Protein AF-A0A523RSZ2-F1 (afdb_monomer)

Mean predicted aligned error: 7.98 Å

Structure (mmCIF, N/CA/C/O backbone):
data_AF-A0A523RSZ2-F1
#
_entry.id   AF-A0A523RSZ2-F1
#
loop_
_atom_site.group_PDB
_atom_site.id
_atom_site.type_symbol
_atom_site.label_atom_id
_atom_site.label_alt_id
_atom_site.label_comp_id
_atom_site.label_asym_id
_atom_site.label_entity_id
_atom_site.label_seq_id
_atom_site.pdbx_PDB_ins_code
_atom_site.Cartn_x
_atom_site.Cartn_y
_atom_site.Cartn_z
_atom_site.occupancy
_atom_site.B_iso_or_equiv
_atom_site.auth_seq_id
_atom_site.auth_comp_id
_atom_site.auth_asym_id
_atom_site.auth_atom_id
_atom_site.pdbx_PDB_model_num
ATOM 1 N N . MET A 1 1 ? -26.885 5.292 23.800 1.00 39.00 1 MET A N 1
ATOM 2 C CA . MET A 1 1 ? -25.958 5.748 22.738 1.00 39.00 1 MET A CA 1
ATOM 3 C C . MET A 1 1 ? -25.149 4.569 22.211 1.00 39.00 1 MET A C 1
ATOM 5 O O . MET A 1 1 ? -24.259 4.100 22.904 1.00 39.00 1 MET A O 1
ATOM 9 N N . LYS A 1 2 ? -25.465 4.054 21.017 1.00 42.00 2 LYS A N 1
ATOM 10 C CA . LYS A 1 2 ? -24.591 3.115 20.296 1.00 42.00 2 LYS A CA 1
ATOM 11 C C . LYS A 1 2 ? -23.909 3.904 19.182 1.00 42.00 2 LYS A C 1
ATOM 13 O O . LYS A 1 2 ? -24.514 4.111 18.137 1.00 42.00 2 LYS A O 1
ATOM 18 N N . ASN A 1 3 ? -22.669 4.347 19.391 1.00 45.53 3 ASN A N 1
ATOM 19 C CA . ASN A 1 3 ? -21.821 4.735 18.264 1.00 45.53 3 ASN A CA 1
ATOM 20 C C . ASN A 1 3 ? -21.434 3.448 17.535 1.00 45.53 3 ASN A C 1
ATOM 22 O O . ASN A 1 3 ? -20.374 2.870 17.777 1.00 45.53 3 ASN A O 1
ATOM 26 N N . SER A 1 4 ? -22.317 2.969 16.663 1.00 49.06 4 SER A N 1
ATOM 27 C CA . SER A 1 4 ? -21.959 1.996 15.640 1.00 49.06 4 SER A CA 1
ATOM 28 C C . SER A 1 4 ? -20.916 2.670 14.754 1.00 49.06 4 SER A C 1
ATOM 30 O O . SER A 1 4 ? -21.271 3.395 13.830 1.00 49.06 4 SER A O 1
ATOM 32 N N . LYS A 1 5 ?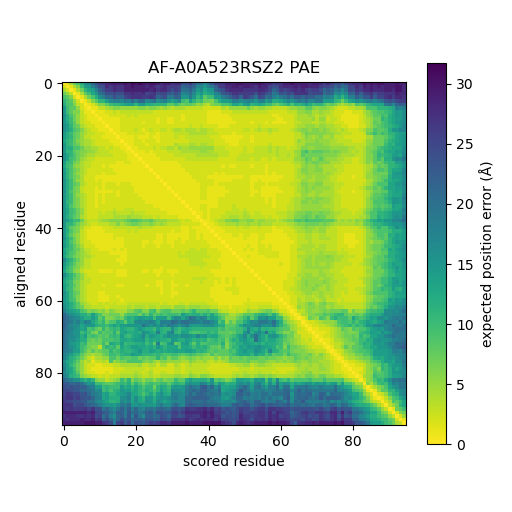 -19.623 2.517 15.073 1.00 59.47 5 LYS A N 1
ATOM 33 C CA . LYS A 1 5 ? -18.541 2.952 14.184 1.00 59.47 5 LYS A CA 1
ATOM 34 C C . LYS A 1 5 ? -18.755 2.220 12.865 1.00 59.47 5 LYS A C 1
ATOM 36 O O . LYS A 1 5 ? -18.517 1.017 12.775 1.00 59.47 5 LYS A O 1
ATOM 41 N N . THR A 1 6 ? -19.264 2.925 11.863 1.00 65.19 6 THR A N 1
ATOM 42 C CA . THR A 1 6 ? -19.455 2.374 10.528 1.00 65.19 6 THR A CA 1
ATOM 43 C C . THR A 1 6 ? -18.088 1.931 1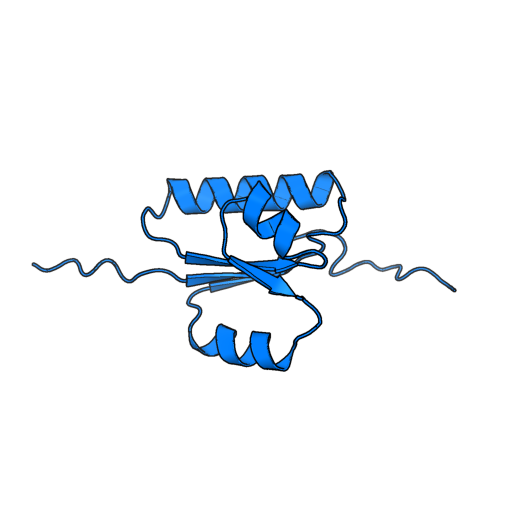0.033 1.00 65.19 6 THR A C 1
ATOM 45 O O . THR A 1 6 ? -17.141 2.716 9.992 1.00 65.19 6 THR A O 1
ATOM 48 N N . MET A 1 7 ? -17.954 0.644 9.731 1.00 81.44 7 MET A N 1
ATOM 49 C CA . MET A 1 7 ? -16.704 0.070 9.251 1.00 81.44 7 MET A CA 1
ATOM 50 C C . MET A 1 7 ? -16.382 0.658 7.875 1.00 81.44 7 MET A C 1
ATOM 52 O O . MET A 1 7 ? -16.962 0.242 6.873 1.00 81.44 7 MET A O 1
ATOM 56 N N . VAL A 1 8 ? -15.470 1.631 7.834 1.00 88.50 8 VAL A N 1
ATOM 57 C CA . VAL A 1 8 ? -15.083 2.322 6.600 1.00 88.50 8 VAL A CA 1
ATOM 58 C C . VAL A 1 8 ? -14.289 1.368 5.713 1.00 88.50 8 VAL A C 1
ATOM 60 O O . VAL A 1 8 ? -13.242 0.851 6.109 1.00 88.50 8 VAL A O 1
ATOM 63 N N . LYS A 1 9 ? -14.780 1.134 4.498 1.00 92.62 9 LYS A N 1
ATOM 64 C CA . LYS A 1 9 ? -14.102 0.362 3.455 1.00 92.62 9 LYS A CA 1
ATOM 65 C C . LYS A 1 9 ? -13.533 1.315 2.413 1.00 92.62 9 LYS A C 1
ATOM 67 O O . LYS A 1 9 ? -14.286 2.064 1.795 1.00 92.62 9 LYS A O 1
ATOM 72 N N . ILE A 1 10 ? -12.223 1.258 2.213 1.00 93.25 10 ILE A N 1
ATOM 73 C CA . ILE A 1 10 ? -11.484 2.071 1.248 1.00 93.25 10 ILE A CA 1
ATOM 74 C C . ILE A 1 10 ? -10.935 1.151 0.163 1.00 93.25 10 ILE A C 1
ATOM 76 O O . ILE A 1 10 ? -10.325 0.124 0.471 1.00 93.25 10 ILE A O 1
ATOM 80 N N . MET A 1 11 ? -11.125 1.521 -1.098 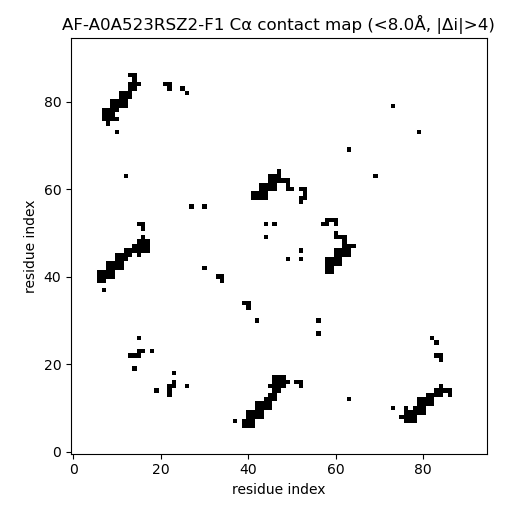1.00 93.06 11 MET A N 1
ATOM 81 C CA . MET A 1 11 ? -10.423 0.901 -2.217 1.00 93.06 11 MET A CA 1
ATOM 82 C C . MET A 1 11 ? -9.405 1.884 -2.782 1.00 93.06 11 MET A C 1
ATOM 84 O O . MET A 1 11 ? -9.751 3.024 -3.065 1.00 93.06 11 MET A O 1
ATOM 88 N N . ILE A 1 12 ? -8.165 1.436 -2.948 1.00 93.19 12 ILE A N 1
ATOM 89 C CA . ILE A 1 12 ? -7.064 2.238 -3.474 1.00 93.19 12 ILE A CA 1
ATOM 90 C C . ILE A 1 12 ? -6.628 1.629 -4.802 1.00 93.19 12 ILE A C 1
ATOM 92 O O . ILE A 1 12 ? -6.314 0.440 -4.877 1.00 93.19 12 ILE A O 1
ATOM 96 N N . SER A 1 13 ? -6.607 2.446 -5.845 1.00 90.56 13 SER A N 1
ATOM 97 C CA . SER A 1 13 ? -6.031 2.122 -7.147 1.00 90.56 13 SER A CA 1
ATOM 98 C C . SER A 1 13 ? -4.778 2.962 -7.391 1.00 90.56 13 SER A C 1
ATOM 100 O O . SER A 1 13 ? -4.631 4.020 -6.789 1.00 90.56 13 SER A O 1
ATOM 102 N N . GLY A 1 14 ? -3.848 2.466 -8.202 1.00 88.12 14 GLY A N 1
ATOM 103 C CA . GLY A 1 14 ? -2.543 3.088 -8.429 1.00 88.12 14 GLY A CA 1
ATOM 104 C C . GLY A 1 14 ? -1.596 2.155 -9.172 1.00 88.12 14 GLY A C 1
ATOM 105 O O . GLY A 1 14 ? -1.965 1.020 -9.498 1.00 88.12 14 GLY A O 1
ATOM 106 N N . TYR A 1 15 ? -0.369 2.610 -9.413 1.00 89.69 15 TYR A N 1
ATOM 107 C CA . TYR A 1 15 ? 0.702 1.791 -9.987 1.00 89.69 15 TYR A CA 1
ATOM 108 C C . TYR A 1 15 ? 1.418 0.979 -8.900 1.00 89.69 15 TYR A C 1
ATOM 110 O O . TYR A 1 15 ? 2.617 1.081 -8.672 1.00 89.69 15 TYR A O 1
ATOM 118 N N . TYR A 1 16 ? 0.644 0.152 -8.197 1.00 92.19 16 TYR A N 1
ATOM 119 C CA . TYR A 1 16 ? 1.125 -0.653 -7.075 1.00 92.19 16 TYR A CA 1
ATOM 120 C C . TYR A 1 16 ? 1.330 -2.117 -7.464 1.00 92.19 16 TYR A C 1
ATOM 122 O O . TYR A 1 16 ? 0.612 -2.671 -8.304 1.00 92.19 16 TYR A O 1
ATOM 130 N N . GLY A 1 17 ? 2.293 -2.768 -6.817 1.00 91.94 17 GLY A N 1
ATOM 131 C CA . GLY A 1 17 ? 2.717 -4.135 -7.114 1.00 91.94 17 GLY A CA 1
ATOM 132 C C . GLY A 1 17 ? 3.615 -4.255 -8.345 1.00 91.94 17 GLY A C 1
ATOM 133 O O . GLY A 1 17 ? 3.775 -5.363 -8.848 1.00 91.94 17 GLY A O 1
ATOM 134 N N . PHE A 1 18 ? 4.163 -3.137 -8.831 1.00 89.81 18 PHE A N 1
ATOM 135 C CA . PHE A 1 18 ? 5.169 -3.078 -9.903 1.00 89.81 18 PHE A CA 1
ATOM 136 C C . PHE A 1 18 ? 6.597 -2.911 -9.367 1.00 89.81 18 PHE A C 1
ATOM 138 O O . PHE A 1 18 ? 7.529 -2.724 -10.143 1.00 89.81 18 PHE A O 1
ATOM 145 N N . ASN A 1 19 ? 6.767 -2.933 -8.042 1.00 88.56 19 ASN A N 1
ATOM 146 C CA . ASN A 1 19 ? 8.038 -2.702 -7.356 1.00 88.56 19 ASN A CA 1
ATOM 147 C C . ASN A 1 19 ? 8.665 -1.326 -7.667 1.00 88.56 19 ASN A C 1
ATOM 149 O O . ASN A 1 19 ? 9.873 -1.149 -7.528 1.00 88.56 19 ASN A O 1
ATOM 153 N N . ASN A 1 20 ? 7.852 -0.332 -8.041 1.00 90.12 20 ASN A N 1
ATOM 154 C CA . ASN A 1 20 ? 8.296 1.055 -8.123 1.00 90.12 20 ASN A CA 1
ATOM 155 C C . ASN A 1 20 ? 8.403 1.630 -6.706 1.00 90.12 20 ASN A C 1
ATOM 157 O O . ASN A 1 20 ? 7.391 1.881 -6.056 1.00 90.12 20 ASN A O 1
ATOM 161 N N . THR A 1 21 ? 9.622 1.862 -6.223 1.00 89.69 21 THR A N 1
ATOM 162 C CA . THR A 1 21 ? 9.872 2.334 -4.852 1.00 89.69 21 THR A CA 1
ATOM 163 C C . THR A 1 21 ? 9.070 3.585 -4.478 1.00 89.69 21 THR A C 1
ATOM 165 O O . THR A 1 21 ? 8.610 3.686 -3.342 1.00 89.69 21 THR A O 1
ATOM 168 N N . GLY A 1 22 ? 8.872 4.519 -5.414 1.00 89.25 22 GLY A N 1
ATOM 169 C CA . GLY A 1 22 ? 8.093 5.736 -5.180 1.00 89.25 22 GLY A CA 1
ATOM 170 C C . GLY A 1 22 ? 6.617 5.434 -4.930 1.00 89.25 22 GLY A C 1
ATOM 171 O O . GLY A 1 22 ? 6.062 5.842 -3.909 1.00 89.25 22 GLY A O 1
ATOM 172 N N . ASP A 1 23 ? 5.998 4.649 -5.807 1.00 90.62 23 ASP A N 1
ATOM 173 C CA . ASP A 1 23 ? 4.578 4.296 -5.690 1.00 90.62 23 ASP A CA 1
ATOM 174 C C . ASP A 1 23 ? 4.308 3.397 -4.484 1.00 90.62 23 ASP A C 1
ATOM 176 O O . ASP A 1 23 ? 3.345 3.600 -3.740 1.00 90.62 23 ASP A O 1
ATOM 180 N N . GLU A 1 24 ? 5.205 2.450 -4.223 1.00 92.31 24 GLU A N 1
ATOM 181 C CA . GLU A 1 24 ? 5.170 1.604 -3.034 1.00 92.31 24 GLU A CA 1
ATOM 182 C C . GLU A 1 24 ? 5.281 2.447 -1.742 1.00 92.31 24 GLU A C 1
ATOM 184 O O . GLU A 1 24 ? 4.550 2.212 -0.775 1.00 92.31 24 GLU A O 1
ATOM 189 N N . ALA A 1 25 ? 6.118 3.492 -1.724 1.00 92.44 25 ALA A N 1
ATOM 190 C CA . ALA A 1 25 ? 6.223 4.416 -0.592 1.00 92.44 25 ALA A CA 1
ATOM 191 C C . ALA A 1 25 ? 4.955 5.267 -0.399 1.00 92.44 25 ALA A C 1
ATOM 193 O O . ALA A 1 25 ? 4.507 5.460 0.740 1.00 92.44 25 ALA A O 1
ATOM 194 N N . ILE A 1 26 ? 4.342 5.734 -1.490 1.00 92.31 26 ILE A N 1
ATOM 195 C CA . ILE A 1 26 ? 3.058 6.449 -1.461 1.00 92.31 26 ILE A CA 1
ATOM 196 C C . ILE A 1 26 ? 1.970 5.544 -0.872 1.00 92.31 26 ILE A C 1
ATOM 198 O O . ILE A 1 26 ? 1.278 5.936 0.075 1.00 92.31 26 ILE A O 1
ATOM 202 N N . LEU A 1 27 ? 1.855 4.306 -1.363 1.00 94.50 27 LEU A N 1
ATOM 203 C CA . LEU A 1 27 ? 0.898 3.329 -0.850 1.00 94.50 27 LEU A CA 1
ATOM 204 C C . LEU A 1 27 ? 1.122 3.046 0.639 1.00 94.50 27 LEU A C 1
ATOM 206 O O . LEU A 1 27 ? 0.170 3.082 1.424 1.00 94.50 27 LEU A O 1
ATOM 210 N N . LYS A 1 28 ? 2.375 2.811 1.047 1.00 95.38 28 LYS A N 1
ATOM 211 C CA . LYS A 1 28 ? 2.747 2.577 2.450 1.00 95.38 28 LYS A CA 1
ATOM 212 C C . LYS A 1 28 ? 2.266 3.706 3.354 1.00 95.38 28 LYS A C 1
ATOM 214 O O . LYS A 1 28 ? 1.680 3.449 4.408 1.00 95.38 28 LYS A O 1
ATOM 219 N N . SER A 1 29 ? 2.507 4.942 2.930 1.00 94.31 29 SER A N 1
ATOM 220 C CA . SER A 1 29 ? 2.182 6.148 3.691 1.00 94.31 29 SER A CA 1
ATOM 221 C C . SER A 1 29 ? 0.671 6.325 3.830 1.00 94.31 29 SER A C 1
ATOM 223 O O . SER A 1 29 ? 0.182 6.548 4.937 1.00 94.31 29 SER A O 1
ATOM 225 N N . MET A 1 30 ? -0.088 6.115 2.748 1.00 94.62 30 MET A N 1
ATOM 226 C CA . MET A 1 30 ? -1.554 6.142 2.787 1.00 94.62 30 MET A CA 1
ATOM 227 C C . MET A 1 30 ? -2.130 5.065 3.710 1.00 94.62 30 MET A C 1
ATOM 229 O O . MET A 1 30 ? -2.956 5.367 4.572 1.00 94.62 30 MET A O 1
ATOM 233 N N . VAL A 1 31 ? -1.687 3.811 3.570 1.00 95.50 31 VAL A N 1
ATOM 234 C CA . VAL A 1 31 ? -2.171 2.694 4.401 1.00 95.50 31 VAL A CA 1
ATOM 235 C C . VAL A 1 31 ? -1.919 2.965 5.881 1.00 95.50 31 VAL A C 1
ATOM 237 O O . VAL A 1 31 ? -2.808 2.736 6.703 1.00 95.50 31 VAL A O 1
ATOM 240 N N . ARG A 1 32 ? -0.727 3.466 6.220 1.00 95.81 32 ARG A N 1
ATOM 241 C CA . ARG A 1 32 ? -0.369 3.840 7.590 1.00 95.81 32 ARG A CA 1
ATOM 242 C C . ARG A 1 32 ? -1.293 4.936 8.123 1.00 95.81 32 ARG A C 1
ATOM 244 O O . ARG A 1 32 ? -1.926 4.726 9.154 1.00 95.81 32 ARG A O 1
ATOM 251 N N . ALA A 1 33 ? -1.439 6.039 7.390 1.00 94.75 33 ALA A N 1
ATOM 252 C CA . ALA A 1 33 ? -2.261 7.172 7.810 1.00 94.75 33 ALA A CA 1
ATOM 253 C C . ALA A 1 33 ? -3.733 6.784 8.041 1.00 94.75 33 ALA A C 1
ATOM 255 O O . ALA A 1 33 ? -4.346 7.214 9.020 1.00 94.75 33 ALA A O 1
ATOM 256 N N . PHE A 1 34 ? -4.310 5.936 7.180 1.00 94.00 34 PHE A N 1
ATOM 257 C CA . PHE A 1 34 ? -5.686 5.464 7.365 1.00 94.00 34 PHE A CA 1
ATOM 258 C C . PHE A 1 34 ? -5.841 4.549 8.575 1.00 94.00 34 PHE A C 1
ATOM 260 O O . PHE A 1 34 ? -6.807 4.704 9.318 1.00 94.00 34 PHE A O 1
ATOM 267 N N . LYS A 1 35 ? -4.910 3.614 8.792 1.00 93.62 35 LYS A N 1
ATOM 268 C CA . LYS A 1 35 ? -4.953 2.714 9.954 1.00 93.62 35 LYS A CA 1
ATOM 269 C C . LYS A 1 35 ? -4.788 3.471 11.275 1.00 93.62 35 LYS A C 1
ATOM 271 O O . LYS A 1 35 ? -5.451 3.120 12.244 1.00 93.62 35 LYS A O 1
ATOM 276 N N . GLU A 1 36 ? -3.958 4.514 11.298 1.00 94.50 36 GLU A N 1
ATOM 277 C CA . GLU A 1 36 ? -3.767 5.384 12.467 1.00 94.50 36 GLU A CA 1
ATOM 278 C C . GLU A 1 36 ? -5.022 6.221 12.771 1.00 94.50 36 GLU A C 1
ATOM 280 O O . GLU A 1 36 ? -5.447 6.303 13.921 1.00 94.50 36 GLU A O 1
ATOM 285 N N . LYS A 1 37 ? -5.662 6.808 11.749 1.00 93.00 37 LYS A N 1
ATOM 286 C CA . LYS A 1 37 ? -6.846 7.668 11.936 1.00 93.00 37 LYS A CA 1
ATOM 287 C C . LYS A 1 37 ? -8.155 6.897 12.122 1.00 93.00 37 LYS A C 1
ATOM 289 O O . LYS A 1 37 ? -9.072 7.390 12.777 1.00 93.00 37 LYS A O 1
ATOM 294 N N . ILE A 1 38 ? -8.279 5.709 11.529 1.00 92.56 38 ILE A N 1
ATOM 295 C CA . ILE A 1 38 ? -9.521 4.928 11.487 1.00 92.56 38 ILE A CA 1
ATOM 296 C C . ILE A 1 38 ? -9.224 3.486 11.944 1.00 92.56 38 ILE A C 1
ATOM 298 O O . ILE A 1 38 ? -8.938 2.619 11.117 1.00 92.56 38 ILE A O 1
ATOM 302 N N . PRO A 1 39 ? -9.366 3.179 13.249 1.00 85.56 39 PRO A N 1
ATOM 303 C CA . PRO A 1 39 ? -8.938 1.898 13.827 1.00 85.56 39 PRO A CA 1
ATOM 304 C C . PRO A 1 39 ? -9.574 0.630 13.229 1.00 85.56 39 PRO A C 1
ATOM 306 O O . PRO A 1 39 ? -9.042 -0.460 13.398 1.00 85.56 39 PRO A O 1
ATOM 309 N N . GLN A 1 40 ? -10.720 0.744 12.547 1.00 90.06 40 GLN A N 1
ATOM 310 C CA . GLN A 1 40 ? -11.443 -0.388 11.940 1.00 90.06 40 GLN A CA 1
ATOM 311 C C . GLN A 1 40 ? -11.544 -0.279 10.410 1.00 90.06 40 GLN A C 1
ATOM 313 O O . GLN A 1 40 ? -12.441 -0.862 9.796 1.00 90.06 40 GLN A O 1
ATOM 318 N N . VAL A 1 41 ? -10.654 0.495 9.783 1.00 93.88 41 VAL A N 1
ATOM 319 C CA . VAL A 1 41 ? -10.649 0.655 8.328 1.00 93.88 41 VAL A CA 1
ATOM 320 C C . VAL A 1 41 ? -10.318 -0.661 7.630 1.00 93.88 41 VAL A C 1
ATOM 322 O O . VAL A 1 41 ? -9.369 -1.365 7.978 1.00 93.88 41 VAL A O 1
ATOM 325 N N . LYS A 1 42 ? -11.088 -0.988 6.59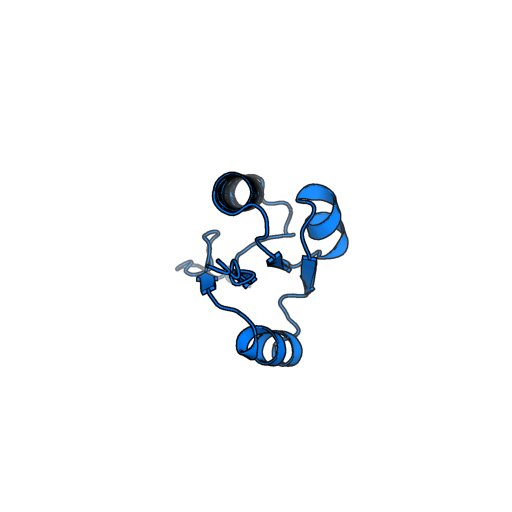5 1.00 94.31 42 LYS A N 1
ATOM 326 C CA . LYS A 1 42 ? -10.785 -2.079 5.668 1.00 94.31 42 LYS A CA 1
ATOM 327 C C . LYS A 1 42 ? -10.249 -1.488 4.378 1.00 94.31 42 LYS A C 1
ATOM 329 O O . LYS A 1 42 ? -10.970 -0.776 3.691 1.00 94.31 42 LYS A O 1
ATOM 334 N N . ILE A 1 43 ? -9.006 -1.811 4.040 1.00 94.69 43 ILE A N 1
ATOM 335 C CA . ILE A 1 43 ? -8.347 -1.305 2.833 1.00 94.69 43 ILE A CA 1
ATOM 336 C C . ILE A 1 43 ? -8.221 -2.438 1.816 1.00 94.69 43 ILE A C 1
ATOM 338 O O . ILE A 1 43 ? -7.739 -3.527 2.145 1.00 94.69 43 ILE A O 1
ATOM 342 N N . VAL A 1 44 ? -8.664 -2.169 0.589 1.00 94.50 44 VAL A N 1
ATOM 343 C CA . VAL A 1 44 ? -8.493 -3.030 -0.584 1.00 94.50 44 VAL A CA 1
ATOM 344 C C . VAL A 1 44 ? -7.616 -2.307 -1.597 1.00 94.50 44 VAL A C 1
ATOM 346 O O . VAL A 1 44 ? -7.971 -1.226 -2.047 1.00 94.50 44 VAL A O 1
ATOM 349 N N . VAL A 1 45 ? -6.493 -2.900 -1.983 1.00 93.94 45 VAL A N 1
ATOM 350 C CA . VAL A 1 45 ? -5.570 -2.320 -2.967 1.00 93.94 45 VAL A CA 1
ATOM 351 C C . VAL A 1 45 ? -5.700 -3.045 -4.303 1.00 93.94 45 VAL A C 1
ATOM 353 O O . VAL A 1 45 ? -5.658 -4.276 -4.351 1.00 93.94 45 VAL A O 1
ATOM 356 N N . LEU A 1 46 ? -5.846 -2.295 -5.393 1.00 92.62 46 LEU A N 1
ATOM 357 C CA . LEU A 1 46 ? -5.669 -2.819 -6.745 1.00 92.62 46 LEU A CA 1
ATOM 358 C C . LEU A 1 46 ? -4.171 -2.887 -7.034 1.00 92.62 46 LEU A C 1
ATOM 360 O O . LEU A 1 46 ? -3.492 -1.866 -6.999 1.00 92.62 46 LEU A O 1
ATOM 364 N N . SER A 1 47 ? -3.659 -4.085 -7.293 1.00 92.75 47 SER A N 1
ATOM 365 C CA . SER A 1 47 ? -2.225 -4.332 -7.445 1.00 92.75 47 SER A CA 1
ATOM 366 C C . SER A 1 47 ? -1.933 -5.240 -8.639 1.00 92.75 47 SER A C 1
ATOM 368 O O . SER A 1 47 ? -2.759 -6.085 -9.005 1.00 92.75 47 SER A O 1
ATOM 370 N N . HIS A 1 48 ? -0.766 -5.059 -9.258 1.00 92.50 48 HIS A N 1
ATOM 371 C CA . HIS A 1 48 ? -0.217 -5.988 -10.245 1.00 92.50 48 HIS A CA 1
ATOM 372 C C . HIS A 1 48 ? 0.242 -7.307 -9.602 1.00 92.50 48 HIS A C 1
ATOM 374 O O . HIS A 1 48 ? -0.051 -8.374 -10.141 1.00 92.50 48 HIS A O 1
ATOM 380 N N . ASN A 1 49 ? 0.830 -7.246 -8.401 1.00 94.56 49 ASN A N 1
ATOM 381 C CA . ASN A 1 49 ? 1.195 -8.405 -7.583 1.00 94.56 49 ASN A CA 1
ATOM 382 C C . ASN A 1 49 ? 0.450 -8.401 -6.230 1.00 94.56 49 ASN A C 1
ATOM 384 O O . ASN A 1 49 ? 0.991 -7.969 -5.206 1.00 94.56 49 ASN A O 1
ATOM 388 N N . PRO A 1 50 ? -0.806 -8.890 -6.187 1.00 94.56 50 PRO A N 1
ATOM 389 C CA . PRO A 1 50 ? -1.621 -8.846 -4.977 1.00 94.56 50 PRO A CA 1
ATOM 390 C C . PRO A 1 50 ? -1.022 -9.603 -3.793 1.00 94.56 50 PRO A C 1
ATOM 392 O O . PRO A 1 50 ? -1.189 -9.164 -2.658 1.00 94.56 50 PRO A O 1
ATOM 395 N N . LEU A 1 51 ? -0.335 -10.725 -4.035 1.00 95.25 51 LEU A N 1
ATOM 396 C CA . LEU A 1 51 ? 0.243 -11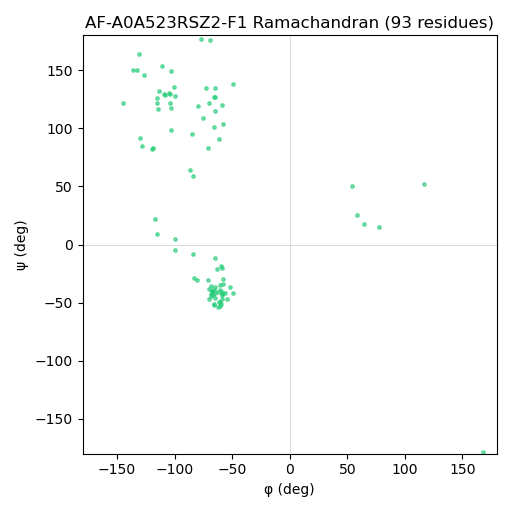.526 -2.958 1.00 95.25 51 LEU A CA 1
ATOM 397 C C . LEU A 1 51 ? 1.289 -10.704 -2.202 1.00 95.25 51 LEU A C 1
ATOM 399 O O . LEU A 1 51 ? 1.138 -10.482 -1.000 1.00 95.25 51 LEU A O 1
ATOM 403 N N . GLN A 1 52 ? 2.263 -10.156 -2.929 1.00 95.94 52 GLN A N 1
ATOM 404 C CA . GLN A 1 52 ? 3.304 -9.303 -2.365 1.00 95.94 52 GLN A CA 1
ATOM 405 C C . GLN A 1 52 ? 2.707 -8.064 -1.686 1.00 95.94 52 GLN A C 1
ATOM 407 O O . GLN A 1 52 ? 2.958 -7.827 -0.508 1.00 95.94 52 GLN A O 1
ATOM 412 N N . THR A 1 53 ? 1.835 -7.319 -2.376 1.00 96.06 53 THR A N 1
ATOM 413 C CA . THR A 1 53 ? 1.192 -6.119 -1.812 1.00 96.06 53 THR A CA 1
ATOM 414 C C . THR A 1 53 ? 0.435 -6.429 -0.517 1.00 96.06 53 THR A C 1
ATOM 416 O O . THR A 1 53 ? 0.515 -5.669 0.450 1.00 96.06 53 THR A O 1
ATOM 419 N N . SER A 1 54 ? -0.289 -7.551 -0.463 1.00 96.81 54 SER A N 1
ATOM 420 C CA . SER A 1 54 ? -1.045 -7.932 0.733 1.00 96.81 54 SER A CA 1
ATOM 421 C C . SER A 1 54 ? -0.140 -8.222 1.932 1.00 96.81 54 SER A C 1
ATOM 423 O O . SER A 1 54 ? -0.435 -7.768 3.040 1.00 96.81 54 SER A O 1
ATOM 425 N N . GLN A 1 55 ? 0.982 -8.909 1.705 1.00 96.62 55 GLN A N 1
ATOM 426 C CA . GLN A 1 55 ? 1.958 -9.260 2.734 1.00 96.62 55 GLN A CA 1
ATOM 427 C C . GLN A 1 55 ? 2.707 -8.021 3.236 1.00 96.62 55 GLN A C 1
ATOM 429 O O . GLN A 1 55 ? 2.783 -7.794 4.444 1.00 96.62 55 GLN A O 1
ATOM 434 N N . THR A 1 56 ? 3.190 -7.174 2.323 1.00 96.00 56 THR A N 1
ATOM 435 C CA . THR A 1 56 ? 3.982 -5.980 2.649 1.00 96.00 56 THR A CA 1
ATOM 436 C C . THR A 1 56 ? 3.177 -4.945 3.434 1.00 96.00 56 THR A C 1
ATOM 438 O O . THR A 1 56 ? 3.651 -4.430 4.447 1.00 96.00 56 THR A O 1
ATOM 441 N N . TYR A 1 57 ? 1.945 -4.644 3.010 1.00 95.75 57 TYR A N 1
ATOM 442 C CA . TYR A 1 57 ? 1.143 -3.565 3.613 1.00 95.75 57 TYR A CA 1
ATOM 443 C C . TYR A 1 57 ? 0.104 -4.050 4.627 1.00 95.75 57 TYR A C 1
ATOM 445 O O . TYR A 1 57 ? -0.562 -3.235 5.283 1.00 95.75 57 TYR A O 1
ATOM 453 N N . LYS A 1 58 ? -0.037 -5.372 4.792 1.00 96.12 58 LYS A N 1
ATOM 454 C CA . LYS A 1 58 ? -1.042 -6.007 5.658 1.00 96.12 58 LYS A CA 1
ATOM 455 C C . LYS A 1 58 ? -2.452 -5.515 5.313 1.00 96.12 58 LYS A C 1
ATOM 457 O O . LYS A 1 58 ? -3.178 -5.010 6.174 1.00 96.12 58 LYS A O 1
ATOM 462 N N . VAL A 1 59 ? -2.800 -5.565 4.030 1.00 95.44 59 VAL A N 1
ATOM 463 C CA . VAL A 1 59 ? -4.094 -5.136 3.468 1.00 95.44 59 VAL A CA 1
ATOM 464 C C . VAL A 1 59 ? -4.648 -6.223 2.558 1.00 95.44 59 VAL A C 1
ATOM 466 O O . VAL A 1 59 ? -3.914 -7.103 2.112 1.00 95.44 59 VAL A O 1
ATOM 469 N N . LYS A 1 60 ? -5.940 -6.155 2.230 1.00 94.69 60 LYS A N 1
ATOM 470 C CA . LYS A 1 60 ? -6.466 -6.981 1.143 1.00 94.69 60 LYS A CA 1
ATOM 471 C C . LYS A 1 60 ? -5.957 -6.405 -0.175 1.00 94.69 60 LYS A C 1
ATOM 473 O O . LYS A 1 60 ? -6.041 -5.199 -0.382 1.00 94.69 60 LYS A O 1
ATOM 478 N N . ALA A 1 61 ? -5.485 -7.251 -1.078 1.00 93.69 61 ALA A N 1
ATOM 479 C CA . ALA A 1 61 ? -5.108 -6.832 -2.421 1.00 93.69 61 ALA A CA 1
ATOM 480 C C . ALA A 1 61 ? -5.824 -7.692 -3.464 1.00 93.69 61 ALA A C 1
ATOM 482 O O . ALA A 1 61 ? -6.086 -8.875 -3.239 1.00 93.69 61 ALA A O 1
ATOM 483 N N . ILE A 1 62 ? -6.171 -7.091 -4.598 1.00 91.31 62 ILE A N 1
ATOM 484 C CA . ILE A 1 62 ? -6.800 -7.770 -5.733 1.00 91.31 62 ILE A CA 1
ATOM 485 C C . ILE A 1 62 ? -6.097 -7.383 -7.030 1.00 91.31 62 ILE A C 1
ATOM 487 O O . ILE A 1 62 ? -5.564 -6.283 -7.154 1.00 91.31 62 ILE A O 1
ATOM 491 N N . ASN A 1 63 ? -6.101 -8.298 -7.999 1.00 88.50 63 ASN A N 1
ATOM 492 C CA . ASN A 1 63 ? -5.471 -8.051 -9.291 1.00 88.50 63 ASN A CA 1
ATOM 493 C C . ASN A 1 63 ? -6.192 -6.910 -10.034 1.00 88.50 63 ASN A C 1
ATOM 495 O O . ASN A 1 63 ? -7.411 -6.975 -10.225 1.00 88.50 63 ASN A O 1
ATOM 499 N N . ARG A 1 64 ? -5.430 -5.896 -10.464 1.00 81.06 64 ARG A N 1
ATOM 500 C CA . ARG A 1 64 ? -5.946 -4.681 -11.119 1.00 81.06 64 ARG A CA 1
ATOM 501 C C . ARG A 1 64 ? -6.643 -4.911 -12.469 1.00 81.06 64 ARG A C 1
ATOM 503 O O . ARG A 1 64 ? -7.450 -4.080 -12.862 1.00 81.06 64 ARG A O 1
ATOM 510 N N . LEU A 1 65 ? -6.381 -6.025 -13.159 1.00 76.69 65 LEU A N 1
ATOM 511 C CA . LEU A 1 65 ? -6.993 -6.354 -14.458 1.00 76.69 65 LEU A CA 1
ATOM 512 C C . LEU A 1 65 ? -8.368 -7.025 -14.325 1.00 76.69 65 LEU A C 1
ATOM 514 O O . LEU A 1 65 ? -9.080 -7.207 -15.309 1.00 76.69 65 LEU A O 1
ATOM 518 N N . ARG A 1 66 ? -8.791 -7.393 -13.110 1.00 73.19 66 ARG A N 1
ATOM 519 C CA . ARG A 1 66 ? -10.089 -8.048 -12.882 1.00 73.19 66 ARG A CA 1
ATOM 520 C C . ARG A 1 66 ? -11.218 -7.025 -12.704 1.00 73.19 66 ARG A C 1
ATOM 522 O O . ARG A 1 66 ? -11.844 -6.991 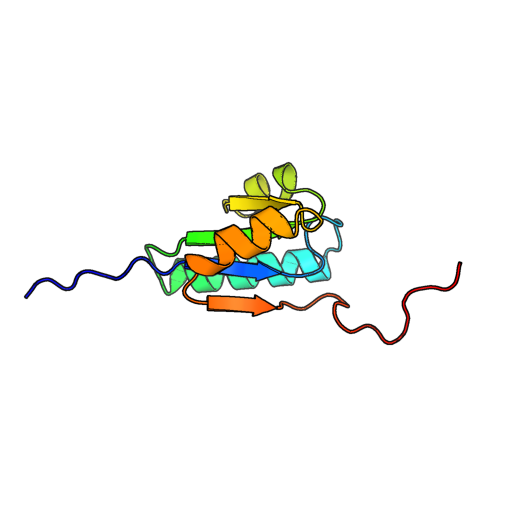-11.643 1.00 73.19 66 ARG A O 1
ATOM 529 N N . LEU A 1 67 ? -11.508 -6.233 -13.744 1.00 65.19 67 LEU A N 1
ATOM 530 C CA . LEU A 1 67 ? -12.508 -5.145 -13.733 1.00 65.19 67 LEU A CA 1
ATOM 531 C C . LEU A 1 67 ? -13.876 -5.558 -13.164 1.00 65.19 67 LEU A C 1
ATOM 533 O O . LEU A 1 67 ? -14.436 -4.841 -12.341 1.00 65.19 67 LEU A O 1
ATOM 537 N N . ILE A 1 68 ? -14.385 -6.744 -13.508 1.00 62.59 68 ILE A N 1
ATOM 538 C CA . ILE A 1 68 ? -15.682 -7.236 -13.001 1.00 62.59 68 ILE A CA 1
ATOM 539 C C . ILE A 1 68 ? -15.666 -7.395 -11.467 1.00 62.59 68 ILE A C 1
ATOM 541 O O . ILE A 1 68 ? -16.616 -7.012 -10.781 1.00 62.59 68 ILE A O 1
ATOM 545 N N . ARG A 1 69 ? -14.563 -7.900 -10.890 1.00 64.81 69 ARG A N 1
ATOM 546 C CA . ARG A 1 69 ? -14.405 -8.005 -9.425 1.00 64.81 69 ARG A CA 1
ATOM 547 C C . ARG A 1 69 ? -14.220 -6.640 -8.764 1.00 64.81 69 ARG A C 1
ATOM 549 O O . ARG A 1 69 ? -14.634 -6.473 -7.617 1.00 64.81 69 ARG A O 1
ATOM 556 N N . ILE A 1 70 ? -13.611 -5.690 -9.471 1.00 69.38 70 ILE A N 1
ATOM 557 C CA . ILE A 1 70 ? -13.429 -4.310 -9.009 1.00 69.38 70 ILE A CA 1
ATOM 558 C C . ILE A 1 70 ? -14.793 -3.626 -8.896 1.00 69.38 70 ILE A C 1
ATOM 560 O O . ILE A 1 70 ? -15.136 -3.162 -7.813 1.00 69.38 70 ILE A O 1
ATOM 564 N N . ILE A 1 71 ? -15.612 -3.673 -9.951 1.00 67.94 71 ILE A N 1
ATOM 565 C CA . ILE A 1 71 ? -16.968 -3.100 -9.976 1.00 67.94 71 ILE A CA 1
ATOM 566 C C . ILE A 1 71 ? -17.853 -3.718 -8.885 1.00 67.94 71 ILE A C 1
ATOM 568 O O . ILE A 1 71 ? -18.552 -3.003 -8.168 1.00 67.94 71 ILE A O 1
ATOM 572 N N . HIS A 1 72 ? -17.785 -5.036 -8.682 1.00 68.81 72 HIS A N 1
ATOM 573 C CA . HIS A 1 72 ? -18.541 -5.685 -7.609 1.00 68.81 72 HIS A CA 1
ATOM 574 C C . HIS A 1 72 ? -18.074 -5.251 -6.206 1.00 68.81 72 HIS A C 1
ATOM 576 O O . HIS A 1 72 ? -18.893 -5.034 -5.312 1.00 68.81 72 HIS A O 1
ATOM 582 N N . CYS A 1 73 ? -16.763 -5.085 -6.000 1.00 65.94 73 CYS A N 1
ATOM 583 C CA . CYS A 1 73 ? -16.226 -4.576 -4.737 1.00 65.94 73 CYS A CA 1
ATOM 584 C C . CYS A 1 73 ? -16.577 -3.099 -4.504 1.00 65.94 73 CYS A C 1
ATOM 586 O O . CYS A 1 73 ? -16.846 -2.737 -3.360 1.00 65.94 73 CYS A O 1
ATOM 588 N N . LEU A 1 74 ? -16.624 -2.271 -5.554 1.00 71.81 74 LEU A N 1
ATOM 589 C CA . LEU A 1 74 ? -16.956 -0.844 -5.468 1.00 71.81 74 LEU A CA 1
ATOM 590 C C . LEU A 1 74 ? -18.336 -0.594 -4.847 1.00 71.81 74 LEU A C 1
ATOM 592 O O . LEU A 1 74 ? -18.480 0.343 -4.071 1.00 71.81 74 LEU A O 1
ATOM 596 N N . ARG A 1 75 ? -19.321 -1.476 -5.075 1.00 73.56 75 ARG A N 1
ATOM 597 C CA . ARG A 1 75 ? -20.670 -1.363 -4.474 1.00 73.56 75 ARG A CA 1
ATOM 598 C C . ARG A 1 75 ? -20.676 -1.377 -2.941 1.00 73.56 75 ARG A C 1
ATOM 600 O O . ARG A 1 75 ? -21.663 -0.986 -2.334 1.00 73.56 75 ARG A O 1
ATOM 607 N N . ASN A 1 76 ? -19.603 -1.860 -2.318 1.00 76.25 76 ASN A N 1
ATOM 608 C CA . ASN A 1 76 ? -19.471 -1.997 -0.868 1.00 76.25 76 ASN A CA 1
ATOM 609 C C . ASN A 1 76 ? -18.377 -1.098 -0.277 1.00 76.25 76 ASN A C 1
ATOM 611 O O . ASN A 1 76 ? -18.005 -1.281 0.882 1.00 76.25 76 ASN A O 1
ATOM 615 N N . VAL A 1 77 ? -17.813 -0.187 -1.066 1.00 82.12 77 VAL A N 1
ATOM 616 C CA . VAL A 1 77 ? -16.728 0.709 -0.661 1.00 82.12 77 VAL A CA 1
ATOM 617 C C . VAL A 1 77 ? -17.315 2.078 -0.327 1.00 82.12 77 VAL A C 1
ATOM 619 O O . VAL A 1 77 ? -18.155 2.592 -1.054 1.00 82.12 77 VAL A O 1
ATOM 622 N N . ASN A 1 78 ? -16.875 2.668 0.784 1.00 85.19 78 ASN A N 1
ATOM 623 C CA . ASN A 1 78 ? -17.281 4.015 1.188 1.00 85.19 78 ASN A CA 1
ATOM 624 C C . ASN A 1 78 ? -16.446 5.094 0.490 1.00 85.19 78 ASN A C 1
ATOM 626 O O . ASN A 1 78 ? -16.919 6.208 0.309 1.00 85.19 78 ASN A O 1
ATOM 630 N N . LEU A 1 79 ? -15.199 4.767 0.138 1.00 86.19 79 LEU A N 1
ATOM 631 C CA . LEU A 1 79 ? -14.254 5.689 -0.478 1.00 86.19 79 LEU A CA 1
ATOM 632 C C . LEU A 1 79 ? -13.374 4.963 -1.497 1.00 86.19 79 LEU A C 1
ATOM 634 O O . LEU A 1 79 ? -12.653 4.024 -1.150 1.00 86.19 79 LEU A O 1
ATOM 638 N N . PHE A 1 80 ? -13.406 5.419 -2.744 1.00 89.00 80 PHE A N 1
ATOM 639 C CA . PHE A 1 80 ? -12.451 5.012 -3.767 1.00 89.00 80 PHE A CA 1
ATOM 640 C C . PHE A 1 80 ? -11.379 6.091 -3.916 1.00 89.00 80 PHE A C 1
ATOM 642 O O . PHE A 1 80 ? -11.697 7.264 -4.091 1.00 89.00 80 PHE A O 1
ATOM 649 N N . ILE A 1 81 ? -10.116 5.688 -3.839 1.00 88.31 81 ILE A N 1
ATOM 650 C CA . ILE A 1 81 ? -8.957 6.559 -3.997 1.00 88.31 81 ILE A CA 1
ATOM 651 C C . ILE A 1 81 ? -8.223 6.119 -5.255 1.00 88.31 81 ILE A C 1
ATOM 653 O O . ILE A 1 81 ? -7.708 5.001 -5.333 1.00 88.31 81 ILE A O 1
ATOM 657 N N . SER A 1 82 ? -8.163 7.012 -6.234 1.00 85.19 82 SER A N 1
ATOM 658 C CA . SER A 1 82 ? -7.210 6.906 -7.331 1.00 85.19 82 SER A CA 1
ATOM 659 C C . SER A 1 82 ? -5.904 7.539 -6.865 1.00 85.19 82 SER A C 1
ATOM 661 O O . SER A 1 82 ? -5.773 8.758 -6.854 1.00 85.19 82 SER A O 1
ATOM 663 N N . GLY A 1 83 ? -4.992 6.713 -6.360 1.00 76.62 83 GLY A N 1
ATOM 664 C CA . GLY A 1 83 ? -3.672 7.133 -5.905 1.00 76.62 83 GLY A CA 1
ATOM 665 C C . GLY A 1 83 ? -2.760 7.566 -7.058 1.00 76.62 83 GLY A C 1
ATOM 666 O O . GLY A 1 83 ? -3.123 7.483 -8.230 1.00 76.62 83 GLY A O 1
ATOM 667 N N . GLY A 1 84 ? -1.563 8.041 -6.703 1.00 72.44 84 GLY A N 1
ATOM 668 C CA . GLY A 1 84 ? -0.518 8.428 -7.657 1.00 72.44 84 GLY A CA 1
ATOM 669 C C . GLY A 1 84 ? 0.239 7.241 -8.269 1.00 72.44 84 GLY A C 1
ATOM 670 O O . GLY A 1 84 ? 0.002 6.085 -7.909 1.00 72.44 84 GLY A O 1
ATOM 671 N N . GLY A 1 85 ? 1.150 7.559 -9.193 1.00 57.19 85 GLY A N 1
ATOM 672 C CA . GLY A 1 85 ? 2.017 6.595 -9.884 1.00 57.19 85 GLY A CA 1
ATOM 673 C C . GLY A 1 85 ? 1.793 6.516 -11.385 1.00 57.19 85 GLY A C 1
ATOM 674 O O . GLY A 1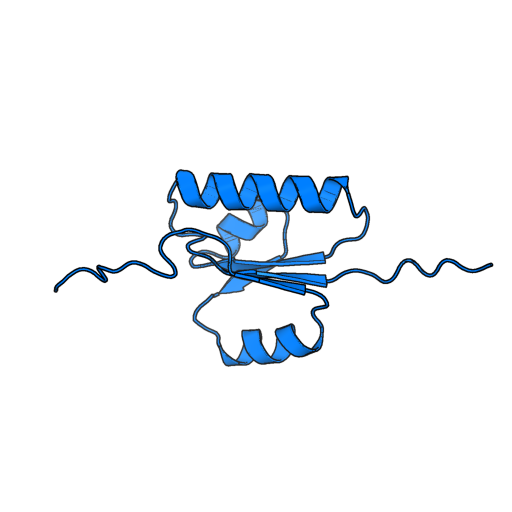 85 ? 1.517 5.457 -11.923 1.00 57.19 85 GLY A O 1
ATOM 675 N N . GLY A 1 86 ? 1.813 7.653 -12.083 1.00 53.22 86 GLY A N 1
ATOM 676 C CA . GLY A 1 86 ? 1.673 7.651 -13.546 1.00 53.22 86 GLY A CA 1
ATOM 677 C C . GLY A 1 86 ? 0.317 7.152 -14.069 1.00 53.22 86 GLY A C 1
ATOM 678 O O . GLY A 1 86 ? 0.199 6.834 -15.243 1.00 53.22 86 GLY A O 1
ATOM 679 N N . LEU A 1 87 ? -0.732 7.097 -13.236 1.00 50.41 87 LEU A N 1
ATOM 680 C CA . LEU A 1 87 ? -2.102 6.787 -13.689 1.00 50.41 87 LEU A CA 1
ATOM 681 C C . LEU A 1 87 ? -2.595 7.772 -14.768 1.00 50.41 87 LEU A C 1
ATOM 683 O O . LEU A 1 87 ? -3.378 7.389 -15.632 1.00 50.41 87 LEU A O 1
ATOM 687 N N . LEU A 1 88 ? -2.096 9.011 -14.719 1.00 46.16 88 LEU A N 1
ATOM 688 C CA . LEU A 1 88 ? -2.168 10.023 -15.770 1.00 46.16 88 LEU A CA 1
ATOM 689 C C . LEU A 1 88 ? -0.728 10.381 -16.160 1.00 46.16 88 LEU A C 1
ATOM 691 O O . LEU A 1 88 ? -0.137 11.306 -15.609 1.00 46.16 88 LEU A O 1
ATOM 695 N N . GLN A 1 89 ? -0.123 9.571 -17.021 1.00 53.25 89 GLN A N 1
ATOM 696 C CA . GLN A 1 89 ? 1.166 9.867 -17.645 1.00 53.25 89 GLN A CA 1
ATOM 697 C C . GLN A 1 89 ? 0.898 10.286 -19.092 1.00 53.25 89 GLN A C 1
ATOM 69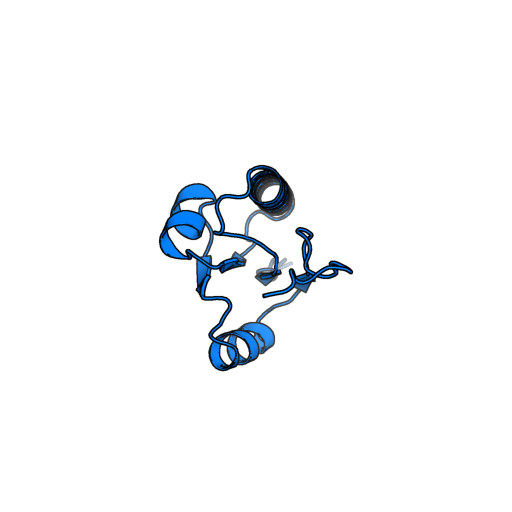9 O O . GLN A 1 89 ? 0.238 9.544 -19.816 1.00 53.25 89 GLN A O 1
ATOM 704 N N . ASP A 1 90 ? 1.449 11.421 -19.529 1.00 57.53 90 ASP A N 1
ATOM 705 C CA . ASP A 1 90 ? 1.391 11.857 -20.938 1.00 57.53 90 ASP A CA 1
ATOM 706 C C . ASP A 1 90 ? 2.153 10.918 -21.894 1.00 57.53 90 ASP A C 1
ATOM 708 O O . ASP A 1 90 ? 1.984 10.981 -23.108 1.00 57.53 90 ASP A O 1
ATOM 712 N N . SER A 1 91 ? 2.951 9.995 -21.355 1.00 51.75 91 SER A N 1
ATOM 713 C CA . SER A 1 91 ? 3.745 9.046 -22.131 1.00 51.75 91 SER A CA 1
ATOM 714 C C . SER A 1 91 ? 3.488 7.624 -21.649 1.00 51.75 91 SER A C 1
ATOM 716 O O . SER A 1 91 ? 4.241 7.073 -20.847 1.00 51.75 91 SER A O 1
ATOM 718 N N . THR A 1 92 ? 2.434 7.002 -22.175 1.00 51.50 92 THR A N 1
ATOM 719 C CA . THR A 1 92 ? 2.459 5.548 -22.363 1.00 51.50 92 THR A CA 1
ATOM 720 C C . THR A 1 92 ? 3.551 5.281 -23.399 1.00 51.50 92 THR A C 1
ATOM 722 O O . THR A 1 92 ? 3.504 5.816 -24.504 1.00 51.50 92 THR A O 1
ATOM 725 N N . GLY A 1 93 ? 4.619 4.587 -22.996 1.00 50.94 93 GLY A N 1
ATOM 726 C CA . GLY A 1 93 ? 5.797 4.373 -23.838 1.00 50.94 93 GLY A CA 1
ATOM 727 C C . GLY A 1 93 ? 5.426 3.874 -25.239 1.00 50.94 93 GLY A C 1
ATOM 728 O O . GLY A 1 93 ? 4.534 3.042 -25.394 1.00 50.94 93 GLY A O 1
ATOM 729 N N . LYS A 1 94 ? 6.101 4.405 -26.263 1.00 52.09 94 LYS A N 1
ATOM 730 C CA . LYS A 1 94 ? 6.046 3.843 -27.615 1.00 52.09 94 LYS A CA 1
ATOM 731 C C . LYS A 1 94 ? 6.685 2.454 -27.590 1.00 52.09 94 LYS A C 1
ATOM 733 O O . LYS A 1 94 ? 7.845 2.381 -27.204 1.00 52.09 94 LYS A O 1
ATOM 738 N N . GLY A 1 95 ? 5.945 1.457 -28.084 1.00 43.09 95 GLY A N 1
ATOM 739 C CA . GLY A 1 95 ? 6.462 0.227 -28.708 1.00 43.09 95 GLY A CA 1
ATOM 740 C C . GLY A 1 95 ? 7.200 -0.733 -27.796 1.00 43.09 95 GLY A C 1
ATOM 741 O O . GLY A 1 95 ? 8.399 -0.492 -27.557 1.00 43.09 95 GLY A O 1
#

Solvent-accessible surface area (backbone atoms only — not comparable to full-atom values): 5543 Å² total; per-residue (Å²): 138,82,85,75,76,74,72,47,25,35,36,40,38,49,46,32,48,72,82,42,67,67,33,49,49,52,51,50,51,51,55,49,54,47,49,73,76,34,86,64,57,43,52,37,36,34,12,74,32,23,69,60,46,19,66,76,68,72,40,51,43,39,56,61,84,46,56,72,62,49,58,62,50,52,80,71,41,78,41,81,41,83,48,65,52,65,80,83,49,100,67,75,77,83,130

Foldseek 3Di:
DDPPVPQAEEEEEEAAQPPPPVRLVQVLVVLVVCCVVRVRYAYEYAHCDQVVSCVVNVHHYDHNVPVVVVVVVVVVHPYYHHDYDPPPPPDPDDD

Secondary structure (DSSP, 8-state):
--------EEEEESS-SS--HHHHHHHHHHHHHHHHH-TT-EEEEEESSHHHHHHHHTSEEEETT-HHHHHH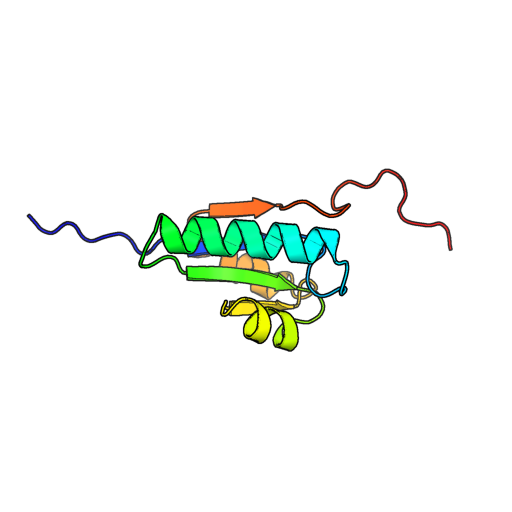HHTT-SEEEE--SSTT-S-----

Sequence (95 aa):
MKNSKTMVKIMISGYYGFNNTGDEAILKSMVRAFKEKIPQVKIVVLSHNPLQTSQTYKVKAINRLRLIRIIHCLRNVNLFISGGGGLLQDSTGKG

pLDDT: mean 81.45, std 16.67, range [39.0, 96.81]

Radius of gyration: 14.3 Å; Cα contacts (8 Å, |Δi|>4): 138; chains: 1; bounding box: 36×23×51 Å

Nearest PDB structures (foldseek):
  7py9-assembly1_A  TM=3.563E-01  e=2.832E-02  Plasmodium falciparum
  7pyc-assembly1_A  TM=3.617E-01  e=3.908E-02  Plasmodium falciparum
  4zcp-assembly1_A-2  TM=3.630E-01  e=4.741E-02  Plasmodium falciparum
  4zcq-assembly1_A-2  TM=3.636E-01  e=6.135E-02  Plasmodium falciparum 3D7
  7qa7-assembly1_A-2  TM=3.614E-01  e=9.030E-02  Plasmodium falciparum